Protein AF-A0A1Z9G877-F1 (afdb_monomer_lite)

Foldseek 3Di:
DDDDDPDPPDPDDPVSVCLVVVPPLWDFDDPVLLVVLPVLLVLLVVLLVVLLVLCVVCVVVQLVQQCQLVVDDSVVSNVVSVVVNVVSVVLNVVCVVCSVVSTSNLVSLVVVLVVLVVVLVSLLVSLVPTNPCNPPVSSVVSSVSSVSNNVSSVVSNCSRSPDPPD

Sequence (166 aa):
MTKDKEDPTSDLTPREKSAFFDLDLTQQMDIDRRRQLAGPLVFFYASSIALISLLYVFGPHITDELTIMHDLTSDEARQEFLQRILKGAAFMVAITVAVMLNRFFTLILLVSFVVGVSGLAEDVAARLVASPDILDPILGAVTLVRLTYVIAIGRMLYIVLRPEAN

Structure (mmCIF, N/CA/C/O backbone):
data_AF-A0A1Z9G877-F1
#
_entry.id   AF-A0A1Z9G877-F1
#
loop_
_atom_site.group_PDB
_atom_site.id
_atom_site.type_symbol
_atom_site.label_atom_id
_atom_site.label_alt_id
_atom_site.label_comp_id
_atom_site.label_asym_id
_atom_site.label_entity_id
_atom_site.label_seq_id
_atom_site.pdbx_PDB_ins_code
_atom_site.Cartn_x
_atom_site.Cartn_y
_atom_site.Cartn_z
_atom_site.occupancy
_atom_site.B_iso_or_equiv
_atom_site.auth_seq_id
_atom_site.auth_comp_id
_atom_site.auth_asym_id
_atom_site.auth_atom_id
_atom_site.pdbx_PDB_model_num
ATOM 1 N N . MET A 1 1 ? -47.461 17.994 -16.664 1.00 38.94 1 MET A N 1
ATOM 2 C CA . MET A 1 1 ? -47.358 16.833 -15.755 1.00 38.94 1 MET A CA 1
ATOM 3 C C . MET A 1 1 ? -46.893 15.645 -16.572 1.00 38.94 1 MET A C 1
ATOM 5 O O . MET A 1 1 ? -47.692 15.042 -17.273 1.00 38.94 1 MET A O 1
ATOM 9 N N . THR A 1 2 ? -45.594 15.368 -16.566 1.00 35.00 2 THR A N 1
ATOM 10 C CA . THR A 1 2 ? -45.006 14.255 -17.319 1.00 35.00 2 THR A CA 1
ATOM 11 C C . THR A 1 2 ? -43.941 13.599 -16.460 1.00 35.00 2 THR A C 1
ATOM 13 O O . THR A 1 2 ? -42.894 14.196 -16.246 1.00 35.00 2 THR A O 1
ATOM 16 N N . LYS A 1 3 ? -44.292 12.394 -15.992 1.00 36.34 3 LYS A N 1
ATOM 17 C CA . LYS A 1 3 ? -43.445 11.252 -15.625 1.00 36.34 3 LYS A CA 1
ATOM 18 C C . LYS A 1 3 ? -42.087 11.577 -14.995 1.00 36.34 3 LYS A C 1
ATOM 20 O O . LYS A 1 3 ? -41.116 11.826 -15.708 1.00 36.34 3 LYS A O 1
ATOM 25 N N . ASP A 1 4 ? -42.041 11.408 -13.675 1.00 38.16 4 ASP A N 1
ATOM 26 C CA . ASP A 1 4 ? -40.837 11.005 -12.954 1.00 38.16 4 ASP A CA 1
ATOM 27 C C . ASP A 1 4 ? -40.205 9.806 -13.669 1.00 38.16 4 ASP A C 1
ATOM 29 O O . ASP A 1 4 ? -40.821 8.750 -13.837 1.00 38.16 4 ASP A O 1
ATOM 33 N N . LYS A 1 5 ? -38.983 10.009 -14.156 1.00 40.44 5 LYS A N 1
ATOM 34 C CA . LYS A 1 5 ? -38.077 8.918 -14.486 1.00 40.44 5 LYS A CA 1
ATOM 35 C C . LYS A 1 5 ? -37.444 8.498 -13.167 1.00 40.44 5 LYS A C 1
ATOM 37 O O . LYS A 1 5 ? -36.614 9.229 -12.638 1.00 40.44 5 LYS A O 1
ATOM 42 N N . GLU A 1 6 ? -37.873 7.354 -12.646 1.00 40.69 6 GLU A N 1
ATOM 43 C CA . GLU A 1 6 ? -37.111 6.606 -11.651 1.00 40.69 6 GLU A CA 1
ATOM 44 C C . GLU A 1 6 ? -35.720 6.340 -12.232 1.00 40.69 6 GLU A C 1
ATOM 46 O O . GLU A 1 6 ? -35.567 5.646 -13.239 1.00 40.69 6 GLU A O 1
ATOM 51 N N . ASP A 1 7 ? -34.721 6.978 -11.635 1.00 37.66 7 ASP A N 1
ATOM 52 C CA . ASP A 1 7 ? -33.317 6.700 -11.883 1.00 37.66 7 ASP A CA 1
ATOM 53 C C . ASP A 1 7 ? -32.942 5.478 -11.028 1.00 37.66 7 ASP A C 1
ATOM 55 O O . ASP A 1 7 ? -33.096 5.533 -9.804 1.00 37.66 7 ASP A O 1
ATOM 59 N N . PRO A 1 8 ? -32.505 4.349 -11.614 1.00 45.19 8 PRO A N 1
ATOM 60 C CA . PRO A 1 8 ? -32.130 3.157 -10.868 1.00 45.19 8 PRO A CA 1
ATOM 61 C C . PRO A 1 8 ? -30.704 3.333 -10.334 1.00 45.19 8 PRO A C 1
ATOM 63 O O . PRO A 1 8 ? -29.779 2.615 -10.709 1.00 45.19 8 PRO A O 1
ATOM 66 N N . THR A 1 9 ? -30.499 4.332 -9.480 1.00 47.19 9 THR A N 1
ATOM 67 C CA . THR A 1 9 ? -29.224 4.591 -8.814 1.00 47.19 9 THR A CA 1
ATOM 68 C C . THR A 1 9 ? -29.311 4.186 -7.342 1.00 47.19 9 THR A C 1
ATOM 70 O O . THR A 1 9 ? -29.512 4.991 -6.440 1.00 47.19 9 THR A O 1
ATOM 73 N N . SER A 1 10 ? -29.053 2.892 -7.126 1.00 50.94 10 SER A N 1
ATOM 74 C CA . SER A 1 10 ? -28.473 2.309 -5.907 1.00 50.94 10 SER A CA 1
ATOM 75 C C . SER A 1 10 ? -29.358 2.278 -4.646 1.00 50.94 10 SER A C 1
ATOM 77 O O . SER A 1 10 ? -29.397 3.209 -3.834 1.00 50.94 10 SER A O 1
ATOM 79 N N . ASP A 1 11 ? -30.002 1.122 -4.457 1.00 54.47 11 ASP A N 1
ATOM 80 C CA . ASP A 1 11 ? -30.757 0.684 -3.277 1.00 54.47 11 ASP A CA 1
ATOM 81 C C . ASP A 1 11 ? -29.864 0.483 -2.037 1.00 54.47 11 ASP A C 1
ATOM 83 O O . ASP A 1 11 ? -29.709 -0.621 -1.521 1.00 54.47 11 ASP A O 1
ATOM 87 N N . LEU A 1 12 ? -29.269 1.557 -1.522 1.00 47.47 12 LEU A N 1
ATOM 88 C CA . LEU A 1 12 ? -28.773 1.560 -0.146 1.00 47.47 12 LEU A CA 1
ATOM 89 C C . LEU A 1 12 ? -29.960 1.817 0.782 1.00 47.47 12 LEU A C 1
ATOM 91 O O . LEU A 1 12 ? -30.626 2.858 0.693 1.00 47.47 12 LEU A O 1
ATOM 95 N N . THR A 1 13 ? -30.222 0.873 1.683 1.00 63.09 13 THR A N 1
ATOM 96 C CA . THR A 1 13 ? -31.258 1.007 2.708 1.00 63.09 13 THR A CA 1
ATOM 97 C C . THR A 1 13 ? -31.011 2.270 3.545 1.00 63.09 13 THR A C 1
ATOM 99 O O . THR A 1 13 ? -29.867 2.701 3.709 1.00 63.09 13 THR A O 1
ATOM 102 N N . PRO A 1 14 ? -32.050 2.888 4.136 1.00 60.38 14 PRO A N 1
ATOM 103 C CA . PRO A 1 14 ? -31.878 4.071 4.983 1.00 60.38 14 PRO A CA 1
ATOM 104 C C . PRO A 1 14 ? -30.866 3.867 6.124 1.00 60.38 14 PRO A C 1
ATOM 106 O O . PRO A 1 14 ? -30.185 4.812 6.511 1.00 60.38 14 PRO A O 1
ATOM 109 N N . ARG A 1 15 ? -30.724 2.625 6.613 1.00 55.78 15 ARG A N 1
ATOM 110 C CA . ARG A 1 15 ? -29.698 2.221 7.586 1.00 55.78 15 ARG A CA 1
ATOM 111 C C . ARG A 1 15 ? -28.291 2.175 7.002 1.00 55.78 15 ARG A C 1
ATOM 113 O O . ARG A 1 15 ? -27.363 2.566 7.690 1.00 55.78 15 ARG A O 1
ATOM 120 N N . GLU A 1 16 ? -28.110 1.708 5.772 1.00 51.88 16 GLU A N 1
ATOM 121 C CA . GLU A 1 16 ? -26.798 1.735 5.112 1.00 51.88 16 GLU A CA 1
ATOM 122 C C . GLU A 1 16 ? -26.390 3.166 4.764 1.00 51.88 16 GLU A C 1
ATOM 124 O O . GLU A 1 16 ? -25.232 3.530 4.941 1.00 51.88 16 GLU A O 1
ATOM 129 N N . LYS A 1 17 ? -27.350 4.010 4.361 1.00 52.84 17 LYS A N 1
ATOM 130 C CA . LYS A 1 17 ? -27.121 5.447 4.168 1.00 52.84 17 LYS A CA 1
ATOM 131 C C . LYS A 1 17 ? -26.728 6.119 5.484 1.00 52.84 17 LYS A C 1
ATOM 133 O O . LYS A 1 17 ? -25.718 6.815 5.513 1.00 52.84 17 LYS A O 1
ATOM 138 N N . SER A 1 18 ? -27.448 5.874 6.582 1.00 50.84 18 SER A N 1
ATOM 139 C CA . SER A 1 18 ? -27.050 6.429 7.882 1.00 50.84 18 SER A CA 1
ATOM 140 C C . SER A 1 18 ? -25.705 5.866 8.343 1.00 50.84 18 SER A C 1
ATOM 142 O O . SER A 1 18 ? -24.857 6.627 8.772 1.00 50.84 18 SER A O 1
ATOM 144 N N . ALA A 1 19 ? -25.441 4.570 8.168 1.00 56.56 19 ALA A N 1
ATOM 145 C CA . ALA A 1 19 ? -24.163 3.960 8.533 1.00 56.56 19 ALA A CA 1
ATOM 146 C C . ALA A 1 19 ? -22.971 4.482 7.715 1.00 56.56 19 ALA A C 1
ATOM 148 O O . ALA A 1 19 ? -21.848 4.364 8.184 1.00 56.56 19 ALA A O 1
ATOM 149 N N . PHE A 1 20 ? -23.188 5.044 6.521 1.00 49.53 20 PHE A N 1
ATOM 150 C CA . PHE A 1 20 ? -22.133 5.667 5.712 1.00 49.53 20 PHE A CA 1
ATOM 151 C C . PHE A 1 20 ? -21.888 7.136 6.090 1.00 49.53 20 PHE A C 1
ATOM 153 O O . PHE A 1 20 ? -20.746 7.591 6.071 1.00 49.53 20 PHE A O 1
ATOM 160 N N . PHE A 1 21 ? -22.948 7.880 6.425 1.00 52.34 21 PHE A N 1
ATOM 161 C CA . PHE A 1 21 ? -22.865 9.308 6.767 1.00 52.34 21 PHE A CA 1
ATOM 162 C C . PHE A 1 21 ? -22.607 9.580 8.255 1.00 52.34 21 PHE A C 1
ATOM 164 O O . PHE A 1 21 ? -22.098 10.646 8.585 1.00 52.34 21 PHE A O 1
ATOM 171 N N . ASP A 1 22 ? -22.909 8.622 9.131 1.00 54.72 22 ASP A N 1
ATOM 172 C CA . ASP A 1 22 ? -22.766 8.724 10.592 1.00 54.72 22 ASP A CA 1
ATOM 173 C C . ASP A 1 22 ? -21.485 8.026 11.098 1.00 54.72 22 ASP A C 1
ATOM 175 O O . ASP A 1 22 ? -21.350 7.668 12.267 1.00 54.72 22 ASP A O 1
ATOM 179 N N . LEU A 1 23 ? -20.519 7.800 10.197 1.00 57.41 23 LEU A N 1
ATOM 180 C CA . LEU A 1 23 ? -19.191 7.315 10.558 1.00 57.41 23 LEU A CA 1
ATOM 181 C C . LEU A 1 23 ? -18.456 8.398 11.343 1.00 57.41 23 LEU A C 1
ATOM 183 O O . LEU A 1 23 ? -17.933 9.350 10.761 1.00 57.41 23 LEU A O 1
ATOM 187 N N . ASP A 1 24 ? -18.342 8.227 12.658 1.00 63.22 24 ASP A N 1
ATOM 188 C CA . ASP A 1 24 ? -17.427 9.044 13.449 1.00 63.22 24 ASP A CA 1
ATOM 189 C C . ASP A 1 24 ? -15.979 8.612 13.171 1.00 63.22 24 ASP A C 1
ATOM 191 O O . ASP A 1 24 ? -15.367 7.783 13.847 1.00 63.22 24 ASP A O 1
ATOM 195 N N . LEU A 1 25 ? -15.421 9.182 12.104 1.00 61.28 25 LEU A N 1
ATOM 196 C CA . LEU A 1 25 ? -14.070 8.898 11.624 1.00 61.28 25 LEU A CA 1
ATOM 197 C C . LEU A 1 25 ? -12.976 9.443 12.559 1.00 61.28 25 LEU A C 1
ATOM 199 O O . LEU A 1 25 ? -11.790 9.163 12.351 1.00 61.28 25 LEU A O 1
ATOM 203 N N . THR A 1 26 ? -13.357 10.242 13.561 1.00 61.78 26 THR A N 1
ATOM 204 C CA . THR A 1 26 ? -12.443 10.995 14.429 1.00 61.78 26 THR A CA 1
ATOM 205 C C . THR A 1 26 ? -12.469 10.546 15.886 1.00 61.78 26 THR A C 1
ATOM 207 O O . THR A 1 26 ? -11.595 10.972 16.652 1.00 61.78 26 THR A O 1
ATOM 210 N N . GLN A 1 27 ? -13.425 9.692 16.259 1.00 67.56 27 GLN A N 1
ATOM 211 C CA . GLN A 1 27 ? -13.609 9.213 17.622 1.00 67.56 27 GLN A CA 1
ATOM 212 C C . GLN A 1 27 ? -12.433 8.374 18.126 1.00 67.56 27 GLN A C 1
ATOM 214 O O . GLN A 1 27 ? -11.662 7.787 17.359 1.00 67.56 27 GLN A O 1
ATOM 219 N N . GLN A 1 28 ? -12.308 8.319 19.453 1.00 72.19 28 GLN A N 1
ATOM 220 C CA . GLN A 1 28 ? -11.412 7.377 20.105 1.00 72.19 28 GLN A CA 1
ATOM 221 C C . GLN A 1 28 ? -11.973 5.968 20.024 1.00 72.19 28 GLN A C 1
ATOM 223 O O . GLN A 1 28 ? -13.155 5.737 20.265 1.00 72.19 28 GLN A O 1
ATOM 228 N N . MET A 1 29 ? -11.098 5.023 19.705 1.00 72.25 29 MET A N 1
ATOM 229 C CA . MET A 1 29 ? -11.490 3.634 19.562 1.00 72.25 29 MET A CA 1
ATOM 230 C C . MET A 1 29 ? -11.502 2.924 20.917 1.00 72.25 29 MET A C 1
ATOM 232 O O . MET A 1 29 ? -10.584 3.113 21.724 1.00 72.25 29 MET A O 1
ATOM 236 N N . ASP A 1 30 ? -12.514 2.086 21.141 1.00 78.06 30 ASP A N 1
ATOM 237 C CA . ASP A 1 30 ? -12.637 1.295 22.363 1.00 78.06 30 ASP A CA 1
ATOM 238 C C . ASP A 1 30 ? -11.484 0.280 22.534 1.00 78.06 30 ASP A C 1
ATOM 240 O O . ASP A 1 30 ? -10.881 -0.200 21.563 1.00 78.06 30 ASP A O 1
ATOM 244 N N . ILE A 1 31 ? -11.159 -0.043 23.789 1.00 75.06 31 ILE A N 1
ATOM 245 C CA . ILE A 1 31 ? -10.020 -0.895 24.161 1.00 75.06 31 ILE A CA 1
ATOM 246 C C . ILE A 1 31 ? -10.159 -2.314 23.597 1.00 75.06 31 ILE A C 1
ATOM 248 O O . ILE A 1 31 ? -9.153 -2.887 23.156 1.00 75.06 31 ILE A O 1
ATOM 252 N N . ASP A 1 32 ? -11.368 -2.875 23.551 1.00 78.81 32 ASP A N 1
ATOM 253 C CA . ASP A 1 32 ? -11.568 -4.241 23.061 1.00 78.81 32 ASP A CA 1
ATOM 254 C C . ASP A 1 32 ? -11.381 -4.325 21.545 1.00 78.81 32 ASP A C 1
ATOM 256 O O . ASP A 1 32 ? -10.721 -5.244 21.044 1.00 78.81 32 ASP A O 1
ATOM 260 N N . ARG A 1 33 ? -11.838 -3.308 20.802 1.00 75.88 33 ARG A N 1
ATOM 261 C CA . ARG A 1 33 ? -11.533 -3.178 19.365 1.00 75.88 33 ARG A CA 1
ATOM 262 C C . ARG A 1 33 ? -10.039 -2.979 19.133 1.00 75.88 33 ARG A C 1
ATOM 264 O O . ARG A 1 33 ? -9.468 -3.576 18.222 1.00 75.88 33 ARG A O 1
ATOM 271 N N . ARG A 1 34 ? -9.369 -2.201 19.988 1.00 75.94 34 ARG A N 1
ATOM 272 C CA . ARG A 1 34 ? -7.921 -1.948 19.892 1.00 75.94 34 ARG A CA 1
ATOM 273 C C . ARG A 1 34 ? -7.091 -3.211 20.055 1.00 75.94 34 ARG A C 1
ATOM 275 O O . ARG A 1 34 ? -6.123 -3.394 19.320 1.00 75.94 34 ARG A O 1
ATOM 282 N N . ARG A 1 35 ? -7.481 -4.114 20.955 1.00 80.88 35 ARG A N 1
ATOM 283 C CA . ARG A 1 35 ? -6.824 -5.424 21.093 1.00 80.88 35 ARG A CA 1
ATOM 284 C C . ARG A 1 35 ? -6.981 -6.281 19.839 1.00 80.88 35 ARG A C 1
ATOM 286 O O . ARG A 1 35 ? -6.019 -6.921 19.423 1.00 80.88 35 ARG A O 1
ATOM 293 N N . GLN A 1 36 ? -8.149 -6.244 19.198 1.00 84.75 36 GLN A N 1
ATOM 294 C CA . GLN A 1 36 ? -8.401 -6.992 17.960 1.00 84.75 36 GLN A CA 1
ATOM 295 C C . GLN A 1 36 ? -7.567 -6.489 16.769 1.00 84.75 36 GLN A C 1
ATOM 297 O O . GLN A 1 36 ? -7.307 -7.256 15.842 1.00 84.75 36 GLN A O 1
ATOM 302 N N . LEU A 1 37 ? -7.087 -5.240 16.803 1.00 84.50 37 LEU A N 1
ATOM 303 C CA . LEU A 1 37 ? -6.199 -4.696 15.771 1.00 84.50 37 LEU A CA 1
ATOM 304 C C . LEU A 1 37 ? -4.763 -5.220 15.835 1.00 84.50 37 LEU A C 1
ATOM 306 O O . LEU A 1 37 ? -4.053 -5.102 14.840 1.00 84.50 37 LEU A O 1
ATOM 310 N N . ALA A 1 38 ? -4.315 -5.789 16.959 1.00 83.81 38 ALA A N 1
ATOM 311 C CA . ALA A 1 38 ? -2.913 -6.174 17.134 1.00 83.81 38 ALA A CA 1
ATOM 312 C C . ALA A 1 38 ? -2.432 -7.147 16.042 1.00 83.81 38 ALA A C 1
ATOM 314 O O . ALA A 1 38 ? -1.373 -6.939 15.455 1.00 83.81 38 ALA A O 1
ATOM 315 N N . GLY A 1 39 ? -3.237 -8.163 15.715 1.00 86.31 39 GLY A N 1
ATOM 316 C CA . GLY A 1 39 ? -2.922 -9.119 14.649 1.00 86.31 39 GLY A CA 1
ATOM 317 C C . GLY A 1 39 ? -2.796 -8.447 13.274 1.00 86.31 39 GLY A C 1
ATOM 318 O O . GLY A 1 39 ? -1.719 -8.493 12.678 1.00 86.31 39 GLY A O 1
ATOM 319 N N . PRO A 1 40 ? -3.856 -7.788 12.770 1.00 87.44 40 PRO A N 1
ATOM 320 C CA . PRO A 1 40 ? -3.812 -7.062 11.500 1.00 87.44 40 PRO A CA 1
ATOM 321 C C . PRO A 1 40 ? -2.696 -6.011 11.409 1.00 87.44 40 PRO A C 1
ATOM 323 O O . PRO A 1 40 ? -2.091 -5.871 10.350 1.00 87.44 40 PRO A O 1
ATOM 326 N N . LEU A 1 41 ? -2.376 -5.316 12.508 1.00 86.50 41 LEU A N 1
ATOM 327 C CA . LEU A 1 41 ? -1.271 -4.355 12.561 1.00 86.50 41 LEU A CA 1
ATOM 328 C C . LEU A 1 41 ? 0.089 -5.032 12.376 1.00 86.50 41 LEU A C 1
ATOM 330 O O . LEU A 1 41 ? 0.908 -4.544 11.603 1.00 86.50 41 LEU A O 1
ATOM 334 N N . VAL A 1 42 ? 0.335 -6.165 13.038 1.00 88.38 42 VAL A N 1
ATOM 335 C CA . VAL A 1 42 ? 1.582 -6.927 12.852 1.00 88.38 42 VAL A CA 1
ATOM 336 C C . VAL A 1 42 ? 1.723 -7.380 11.399 1.00 88.38 42 VAL A C 1
ATOM 338 O O . VAL A 1 42 ? 2.778 -7.179 10.798 1.00 88.38 42 VAL A O 1
ATOM 341 N N . PHE A 1 43 ? 0.651 -7.915 10.806 1.00 88.06 43 PHE A N 1
ATOM 342 C CA . PHE A 1 43 ? 0.638 -8.288 9.388 1.00 88.06 43 PHE A CA 1
ATOM 343 C C . PHE A 1 43 ? 0.904 -7.092 8.468 1.00 88.06 43 PHE A C 1
ATOM 345 O O . PHE A 1 43 ? 1.674 -7.211 7.515 1.00 88.06 43 PHE A O 1
ATOM 352 N N . PHE A 1 44 ? 0.311 -5.936 8.765 1.00 88.56 44 PHE A N 1
ATOM 353 C CA . PHE A 1 44 ? 0.521 -4.699 8.020 1.00 88.56 44 PHE A CA 1
ATOM 354 C C . PHE A 1 44 ? 1.984 -4.237 8.058 1.00 88.56 44 PHE A C 1
ATOM 356 O O . PHE A 1 44 ? 2.562 -3.960 7.005 1.00 88.56 44 PHE A O 1
ATOM 363 N N . TYR A 1 45 ? 2.608 -4.193 9.240 1.00 89.38 45 TYR A N 1
ATOM 364 C CA . TYR A 1 45 ? 4.008 -3.779 9.365 1.00 89.38 45 TYR A CA 1
ATOM 365 C C . TYR A 1 45 ? 4.953 -4.782 8.702 1.00 89.38 45 TYR A C 1
ATOM 367 O O . TYR A 1 45 ? 5.846 -4.369 7.965 1.00 89.38 45 TYR A O 1
ATOM 375 N N . ALA A 1 46 ? 4.730 -6.086 8.890 1.00 90.12 46 ALA A N 1
ATOM 376 C CA . ALA A 1 46 ? 5.535 -7.124 8.249 1.00 90.12 46 ALA A CA 1
ATOM 377 C C . ALA A 1 46 ? 5.455 -7.043 6.715 1.00 90.12 46 ALA A C 1
ATOM 379 O O . ALA A 1 46 ? 6.484 -7.065 6.042 1.00 90.12 46 ALA A O 1
ATOM 380 N N . SER A 1 47 ? 4.247 -6.871 6.166 1.00 88.69 47 SER A N 1
ATOM 381 C CA . SER A 1 47 ? 4.035 -6.739 4.716 1.00 88.69 47 SER A CA 1
ATOM 382 C C . SER A 1 47 ? 4.664 -5.462 4.167 1.00 88.69 47 SER A C 1
ATOM 384 O O . SER A 1 47 ? 5.281 -5.483 3.109 1.00 88.69 47 SER A O 1
ATOM 386 N N . SER A 1 48 ? 4.561 -4.352 4.899 1.00 86.69 48 SER A N 1
ATOM 387 C CA . SER A 1 48 ? 5.171 -3.081 4.500 1.00 86.69 48 SER A CA 1
ATOM 388 C C . SER A 1 48 ? 6.697 -3.146 4.502 1.00 86.69 48 SER A C 1
ATOM 390 O O . SER A 1 48 ? 7.328 -2.654 3.571 1.00 86.69 48 SER A O 1
ATOM 392 N N . ILE A 1 49 ? 7.301 -3.786 5.509 1.00 88.00 49 ILE A N 1
ATOM 393 C CA . ILE A 1 49 ? 8.752 -4.009 5.554 1.00 88.00 49 ILE A CA 1
ATOM 394 C C . ILE A 1 49 ? 9.178 -4.902 4.388 1.00 88.00 49 ILE A C 1
ATOM 396 O O . ILE A 1 49 ? 10.103 -4.543 3.667 1.00 88.00 49 ILE A O 1
ATOM 400 N N . ALA A 1 50 ? 8.473 -6.013 4.156 1.00 88.56 50 ALA A N 1
ATOM 401 C CA . ALA A 1 50 ? 8.749 -6.899 3.029 1.00 88.56 50 ALA A CA 1
ATOM 402 C C . ALA A 1 50 ? 8.657 -6.158 1.686 1.00 88.56 50 ALA A C 1
ATOM 404 O O . ALA A 1 50 ? 9.531 -6.320 0.838 1.00 88.56 50 ALA A O 1
ATOM 405 N N . LEU A 1 51 ? 7.648 -5.297 1.514 1.00 87.00 51 LEU A N 1
ATOM 406 C CA . LEU A 1 51 ? 7.490 -4.480 0.315 1.00 87.00 51 LEU A CA 1
ATOM 407 C C . LEU A 1 51 ? 8.673 -3.527 0.142 1.00 87.00 51 LEU A C 1
ATOM 409 O O . LEU A 1 51 ? 9.276 -3.506 -0.922 1.00 87.00 51 LEU A O 1
ATOM 413 N N . ILE A 1 52 ? 9.048 -2.781 1.184 1.00 85.56 52 ILE A N 1
ATOM 414 C CA . ILE A 1 52 ? 10.197 -1.864 1.140 1.00 85.56 52 ILE A CA 1
ATOM 415 C C . ILE A 1 52 ? 11.482 -2.623 0.794 1.00 85.56 52 ILE A C 1
ATOM 417 O O . ILE A 1 52 ? 12.256 -2.159 -0.040 1.00 85.56 52 ILE A O 1
ATOM 421 N N . SER A 1 53 ? 11.701 -3.798 1.387 1.00 86.12 53 SER A N 1
ATOM 422 C CA . SER A 1 53 ? 12.861 -4.638 1.083 1.00 86.12 53 SER A CA 1
ATOM 423 C C . SER A 1 53 ? 12.865 -5.116 -0.368 1.00 86.12 53 SER A C 1
ATOM 425 O O . SER A 1 53 ? 13.898 -5.015 -1.023 1.00 86.12 53 SER A O 1
ATOM 427 N N . LEU A 1 54 ? 11.730 -5.585 -0.894 1.00 86.00 54 LEU A N 1
ATOM 428 C CA . LEU A 1 54 ? 11.612 -5.994 -2.297 1.00 86.00 54 LEU A CA 1
ATOM 429 C C . LEU A 1 54 ? 11.866 -4.823 -3.245 1.00 86.00 54 LEU A C 1
ATOM 431 O O . LEU A 1 54 ? 12.633 -4.969 -4.191 1.00 86.00 54 LEU A O 1
ATOM 435 N N . LEU A 1 55 ? 11.276 -3.657 -2.965 1.00 86.12 55 LEU A N 1
ATOM 436 C CA . LEU A 1 55 ? 11.499 -2.449 -3.755 1.00 86.12 55 LEU A CA 1
ATOM 437 C C . LEU A 1 55 ? 12.979 -2.051 -3.727 1.00 86.12 55 LEU A C 1
ATOM 439 O O . LEU A 1 55 ? 13.537 -1.723 -4.762 1.00 86.12 55 LEU A O 1
ATOM 443 N N . TYR A 1 56 ? 13.645 -2.118 -2.576 1.00 85.50 56 TYR A N 1
ATOM 444 C CA . TYR A 1 56 ? 15.065 -1.780 -2.483 1.00 85.50 56 TYR A CA 1
ATOM 445 C C . TYR A 1 56 ? 15.962 -2.766 -3.249 1.00 85.50 56 TYR A C 1
ATOM 447 O O . TYR A 1 56 ? 16.832 -2.341 -4.005 1.00 85.50 56 TYR A O 1
ATOM 455 N N . VAL A 1 57 ? 15.742 -4.074 -3.080 1.00 87.19 57 VAL A N 1
ATOM 456 C CA . VAL A 1 57 ? 16.563 -5.127 -3.706 1.00 87.19 57 VAL A CA 1
ATOM 457 C C . VAL A 1 57 ? 16.366 -5.171 -5.221 1.00 87.19 57 VAL A C 1
ATOM 459 O O . VAL A 1 57 ? 17.338 -5.292 -5.960 1.00 87.19 57 VAL A O 1
ATOM 462 N N . PHE A 1 58 ? 15.123 -5.043 -5.685 1.00 87.44 58 PHE A N 1
ATOM 463 C CA . PHE A 1 58 ? 14.761 -5.122 -7.103 1.00 87.44 58 PHE A CA 1
ATOM 464 C C . PHE A 1 58 ? 14.513 -3.750 -7.742 1.00 87.44 58 PHE A C 1
ATOM 466 O O . PHE A 1 58 ? 13.945 -3.662 -8.827 1.00 87.44 58 PHE A O 1
ATOM 473 N N . GLY A 1 59 ? 14.950 -2.670 -7.093 1.00 84.69 59 GLY A N 1
ATOM 474 C CA . GLY A 1 59 ? 14.695 -1.294 -7.524 1.00 84.69 59 GLY A CA 1
ATOM 475 C C . GLY A 1 59 ? 15.074 -0.993 -8.977 1.00 84.69 59 GLY A C 1
ATOM 476 O O . GLY A 1 59 ? 14.244 -0.410 -9.674 1.00 84.69 59 GLY A O 1
ATOM 477 N N . PRO A 1 60 ? 16.261 -1.405 -9.472 1.00 85.94 60 PRO A N 1
ATOM 478 C CA . PRO A 1 60 ? 16.638 -1.200 -10.871 1.00 85.94 60 PRO A CA 1
ATOM 479 C C . PRO A 1 60 ? 15.658 -1.864 -11.845 1.00 85.94 60 PRO A C 1
ATOM 481 O O . PRO A 1 60 ? 15.129 -1.197 -12.723 1.00 85.94 60 PRO A O 1
ATOM 484 N N . HIS A 1 61 ? 15.323 -3.135 -11.602 1.00 85.00 61 HIS A N 1
ATOM 485 C CA . HIS A 1 61 ? 14.389 -3.908 -12.426 1.00 85.00 61 HIS A CA 1
ATOM 486 C C . HIS A 1 61 ? 12.989 -3.282 -12.462 1.00 85.00 61 HIS A C 1
ATOM 488 O O . HIS A 1 61 ? 12.379 -3.144 -13.515 1.00 85.00 61 HIS A O 1
ATOM 494 N N . ILE A 1 62 ? 12.493 -2.834 -11.306 1.00 81.44 62 ILE A N 1
ATOM 495 C CA . ILE A 1 62 ? 11.187 -2.170 -11.201 1.00 81.44 62 ILE A CA 1
ATOM 496 C C . ILE A 1 62 ? 11.199 -0.807 -11.902 1.00 81.44 62 ILE A C 1
ATOM 498 O O . ILE A 1 62 ? 10.190 -0.409 -12.475 1.00 81.44 62 ILE A O 1
ATOM 502 N N . THR A 1 63 ? 12.319 -0.084 -11.848 1.00 83.19 63 THR A N 1
ATOM 503 C CA . THR A 1 63 ? 12.463 1.214 -12.524 1.00 83.19 63 THR A CA 1
ATOM 504 C C . THR A 1 63 ? 12.460 1.038 -14.039 1.00 83.19 63 THR A C 1
ATOM 506 O O . THR A 1 63 ? 11.766 1.783 -14.723 1.00 83.19 63 THR A O 1
ATOM 509 N N . ASP A 1 64 ? 13.160 0.027 -14.553 1.00 84.12 64 ASP A N 1
ATOM 510 C CA . ASP A 1 64 ? 13.149 -0.302 -15.980 1.00 84.12 64 ASP A CA 1
ATOM 511 C C . ASP A 1 64 ? 11.732 -0.676 -16.443 1.00 84.12 64 ASP A C 1
ATOM 513 O O . ASP A 1 64 ? 11.222 -0.123 -17.413 1.00 84.12 64 ASP A O 1
ATOM 517 N N . GLU A 1 65 ? 11.024 -1.512 -15.688 1.00 81.06 65 GLU A N 1
ATOM 518 C CA . GLU A 1 65 ? 9.628 -1.860 -15.980 1.00 81.06 65 GLU A CA 1
ATOM 519 C C . GLU A 1 65 ? 8.672 -0.651 -15.904 1.00 81.06 65 GLU A C 1
ATOM 521 O O . GLU A 1 65 ? 7.751 -0.541 -16.712 1.00 81.06 65 GLU A O 1
ATOM 526 N N . LEU A 1 66 ? 8.902 0.309 -14.998 1.00 79.88 66 LEU A N 1
ATOM 527 C CA . LEU A 1 66 ? 8.140 1.567 -14.945 1.00 79.88 66 LEU A CA 1
ATOM 528 C C . LEU A 1 66 ? 8.344 2.425 -16.203 1.00 79.88 66 LEU A C 1
ATOM 530 O O . LEU A 1 66 ? 7.377 3.029 -16.665 1.00 79.88 66 LEU A O 1
ATOM 534 N N . THR A 1 67 ? 9.557 2.461 -16.775 1.00 81.25 67 THR A N 1
ATOM 535 C CA . THR A 1 67 ? 9.795 3.187 -18.040 1.00 81.25 67 THR A CA 1
ATOM 536 C C . THR A 1 67 ? 8.940 2.635 -19.173 1.00 81.25 67 THR A C 1
ATOM 538 O O . THR A 1 67 ? 8.384 3.405 -19.950 1.00 81.25 67 THR A O 1
ATOM 541 N N . ILE A 1 68 ? 8.774 1.312 -19.222 1.00 79.81 68 ILE A N 1
ATOM 542 C CA . ILE A 1 68 ? 8.015 0.628 -20.271 1.00 79.81 68 ILE A CA 1
ATOM 543 C C . ILE A 1 68 ? 6.508 0.760 -20.023 1.00 79.81 68 ILE A C 1
ATOM 545 O O . ILE A 1 68 ? 5.756 1.101 -20.932 1.00 79.81 68 ILE A O 1
ATOM 549 N N . MET A 1 69 ? 6.056 0.518 -18.789 1.00 79.25 69 MET A N 1
ATOM 550 C CA . MET A 1 69 ? 4.631 0.518 -18.443 1.00 79.25 69 MET A CA 1
ATOM 551 C C . MET A 1 69 ? 3.967 1.893 -18.544 1.00 79.25 69 MET A C 1
ATOM 553 O O . MET A 1 69 ? 2.773 1.971 -18.839 1.00 79.25 69 MET A O 1
ATOM 557 N N . HIS A 1 70 ? 4.713 2.960 -18.261 1.00 77.44 70 HIS A N 1
ATOM 558 C CA . HIS A 1 70 ? 4.186 4.324 -18.218 1.00 77.44 70 HIS A CA 1
ATOM 559 C C . HIS A 1 70 ? 4.762 5.241 -19.307 1.00 77.44 70 HIS A C 1
ATOM 561 O O . HIS A 1 70 ? 4.460 6.431 -19.287 1.00 77.44 70 HIS A O 1
ATOM 567 N N . ASP A 1 71 ? 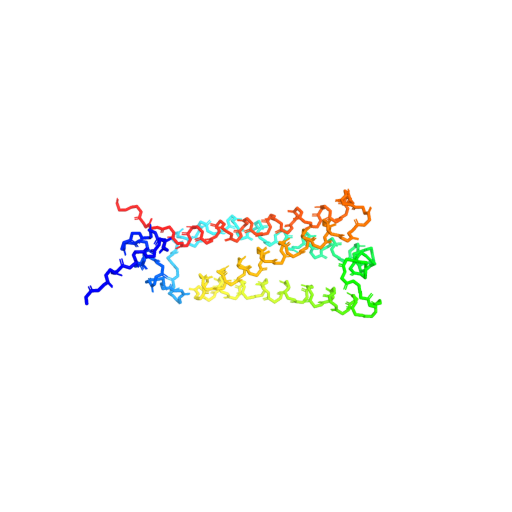5.541 4.699 -20.252 1.00 81.12 71 ASP A N 1
ATOM 568 C CA . ASP A 1 71 ? 6.216 5.452 -21.324 1.00 81.12 71 ASP A CA 1
ATOM 569 C C . ASP A 1 71 ? 7.015 6.652 -20.778 1.00 81.12 71 ASP A C 1
ATOM 571 O O . ASP A 1 71 ? 6.854 7.800 -21.193 1.00 81.12 71 ASP A O 1
ATOM 575 N N . LEU A 1 72 ? 7.840 6.381 -19.762 1.00 83.38 72 LEU A N 1
ATOM 576 C CA . LEU A 1 72 ? 8.602 7.391 -19.026 1.00 83.38 72 LEU A CA 1
ATOM 577 C C . LEU A 1 72 ? 10.072 7.379 -19.422 1.00 83.38 72 LEU A C 1
ATOM 579 O O . LEU A 1 72 ? 10.663 6.332 -19.697 1.00 83.38 72 LEU A O 1
ATOM 583 N N . THR A 1 73 ? 10.718 8.539 -19.329 1.00 87.25 73 THR A N 1
ATOM 584 C CA . THR A 1 73 ? 12.183 8.591 -19.341 1.00 87.25 73 THR A CA 1
ATOM 585 C C . THR A 1 73 ? 12.765 7.930 -18.081 1.00 87.25 73 THR A C 1
ATOM 587 O O . THR A 1 73 ? 12.108 7.829 -17.044 1.00 87.25 73 THR A O 1
ATOM 590 N N . SER A 1 74 ? 14.029 7.491 -18.132 1.00 85.38 74 SER A N 1
ATOM 591 C CA . SER A 1 74 ? 14.685 6.829 -16.988 1.00 85.38 74 SER A CA 1
ATOM 592 C C . SER A 1 74 ? 14.695 7.698 -15.717 1.00 85.38 74 SER A C 1
ATOM 594 O O . SER A 1 74 ? 14.468 7.189 -14.615 1.00 85.38 74 SER A O 1
ATOM 596 N N . ASP A 1 75 ? 14.881 9.016 -15.858 1.00 85.62 75 ASP A N 1
ATOM 597 C CA . ASP A 1 75 ? 14.845 9.944 -14.723 1.00 85.62 75 ASP A CA 1
ATOM 598 C C . ASP A 1 75 ? 13.433 10.085 -14.131 1.00 85.62 75 ASP A C 1
ATOM 600 O O . ASP A 1 75 ? 13.281 10.104 -12.906 1.00 85.62 75 ASP A O 1
ATOM 604 N N . GLU A 1 76 ? 12.396 10.127 -14.971 1.00 85.19 76 GLU A N 1
ATOM 605 C CA . GLU A 1 76 ? 10.995 10.188 -14.534 1.00 85.19 76 GLU A CA 1
ATOM 606 C C . GLU A 1 76 ? 10.566 8.898 -13.831 1.00 85.19 76 GLU A C 1
ATOM 608 O O . GLU A 1 76 ? 10.007 8.959 -12.736 1.00 85.19 76 GLU A O 1
ATOM 613 N N . ALA A 1 77 ? 10.908 7.730 -14.382 1.00 82.50 77 ALA A N 1
ATOM 614 C CA . ALA A 1 77 ? 10.612 6.442 -13.757 1.00 82.50 77 ALA A CA 1
ATOM 615 C C . ALA A 1 77 ? 11.286 6.308 -12.384 1.00 82.50 77 ALA A C 1
ATOM 617 O O . ALA A 1 77 ? 10.679 5.835 -11.419 1.00 82.50 77 ALA A O 1
ATOM 618 N N . ARG A 1 78 ? 12.529 6.788 -12.252 1.00 83.94 78 ARG A N 1
ATOM 619 C CA . ARG A 1 78 ? 13.242 6.805 -10.970 1.00 83.94 78 ARG A CA 1
ATOM 620 C C . ARG A 1 78 ? 12.588 7.751 -9.964 1.00 83.94 78 ARG A C 1
ATOM 622 O O . ARG A 1 78 ? 12.499 7.417 -8.778 1.00 83.94 78 ARG A O 1
ATOM 629 N N . GLN A 1 79 ? 12.139 8.927 -10.404 1.00 85.25 79 GLN A N 1
ATOM 630 C CA . GLN A 1 79 ? 11.401 9.858 -9.547 1.00 85.25 79 GLN A CA 1
ATOM 631 C C . GLN A 1 79 ? 10.067 9.268 -9.097 1.00 85.25 79 GLN A C 1
ATOM 633 O O . GLN A 1 79 ? 9.744 9.336 -7.909 1.00 85.25 79 GLN A O 1
ATOM 638 N N . GLU A 1 80 ? 9.323 8.642 -10.004 1.00 84.31 80 GLU A N 1
ATOM 639 C CA . GLU A 1 80 ? 8.057 8.000 -9.675 1.00 84.31 80 GLU A CA 1
ATOM 640 C C . GLU A 1 80 ? 8.257 6.844 -8.689 1.00 84.31 80 GLU A C 1
ATOM 642 O O . GLU A 1 80 ? 7.550 6.751 -7.681 1.00 84.31 80 GLU A O 1
ATOM 647 N N . PHE A 1 81 ? 9.268 6.005 -8.913 1.00 83.94 81 PHE A N 1
ATOM 648 C CA . PHE A 1 81 ? 9.647 4.932 -8.001 1.00 83.94 81 PHE A CA 1
ATOM 649 C C . PHE A 1 81 ? 9.945 5.458 -6.585 1.00 83.94 81 PHE A C 1
ATOM 651 O O . PHE A 1 81 ? 9.391 4.967 -5.595 1.00 83.94 81 PHE A O 1
ATOM 658 N N . LEU A 1 82 ? 10.754 6.518 -6.475 1.00 84.25 82 LEU A N 1
ATOM 659 C CA . LEU A 1 82 ? 11.044 7.174 -5.196 1.00 84.25 82 LEU A CA 1
ATOM 660 C C . LEU A 1 82 ? 9.783 7.764 -4.555 1.00 84.25 82 LEU A C 1
ATOM 662 O O . LEU A 1 82 ? 9.583 7.635 -3.345 1.00 84.25 82 LEU A O 1
ATOM 666 N N . GLN A 1 83 ? 8.906 8.374 -5.351 1.00 84.88 83 GLN A N 1
ATOM 667 C CA . GLN A 1 83 ? 7.652 8.935 -4.865 1.00 84.88 83 GLN A CA 1
ATOM 668 C C . GLN A 1 83 ? 6.720 7.842 -4.325 1.00 84.88 83 GLN A C 1
ATOM 670 O O . GLN A 1 83 ? 6.081 8.041 -3.289 1.00 84.88 83 GLN A O 1
ATOM 675 N N . ARG A 1 84 ? 6.655 6.678 -4.982 1.00 80.50 84 ARG A N 1
ATOM 676 C CA . ARG A 1 84 ? 5.881 5.511 -4.528 1.00 80.50 84 ARG A CA 1
ATOM 677 C C . ARG A 1 84 ? 6.398 4.992 -3.182 1.00 80.50 84 ARG A C 1
ATOM 679 O O . ARG A 1 84 ? 5.591 4.771 -2.276 1.00 80.50 84 ARG A O 1
ATOM 686 N N . ILE A 1 85 ? 7.719 4.885 -3.008 1.00 82.06 85 ILE A N 1
ATOM 687 C CA . ILE A 1 85 ? 8.337 4.517 -1.720 1.00 82.06 85 ILE A CA 1
ATOM 688 C C . ILE A 1 85 ? 7.998 5.548 -0.637 1.00 82.06 85 ILE A C 1
ATOM 690 O O . ILE A 1 85 ? 7.559 5.177 0.454 1.00 82.06 85 ILE A O 1
ATOM 694 N N . LEU A 1 86 ? 8.159 6.841 -0.934 1.00 83.44 86 LEU A N 1
ATOM 695 C CA . LEU A 1 86 ? 7.918 7.913 0.031 1.00 83.44 86 LEU A CA 1
ATOM 696 C C . LEU A 1 86 ? 6.449 7.966 0.473 1.00 83.44 86 LEU A C 1
ATOM 698 O O . LEU A 1 86 ? 6.173 8.092 1.666 1.00 83.44 86 LEU A O 1
ATOM 702 N N . LYS A 1 87 ? 5.506 7.806 -0.466 1.00 81.50 87 LYS A N 1
ATOM 703 C CA . LYS A 1 87 ? 4.070 7.685 -0.168 1.00 81.50 87 LYS A CA 1
ATOM 704 C C . LYS A 1 87 ? 3.806 6.497 0.764 1.00 81.50 87 LYS A C 1
ATOM 706 O O . LYS A 1 87 ? 3.120 6.660 1.770 1.00 81.50 87 LYS A O 1
ATOM 711 N N . GLY A 1 88 ? 4.390 5.330 0.481 1.00 79.44 88 GLY A N 1
ATOM 712 C CA . GLY A 1 88 ? 4.269 4.142 1.336 1.00 79.44 88 GLY A CA 1
ATOM 713 C C . GLY A 1 88 ? 4.788 4.371 2.761 1.00 79.44 88 GLY A C 1
ATOM 714 O O . GLY A 1 88 ? 4.105 4.043 3.734 1.00 79.44 88 GLY A O 1
ATOM 715 N N . ALA A 1 89 ? 5.956 5.002 2.898 1.00 82.25 89 ALA A N 1
ATOM 716 C CA . ALA A 1 89 ? 6.527 5.354 4.196 1.00 82.25 89 ALA A CA 1
ATOM 717 C C . ALA A 1 89 ? 5.655 6.367 4.963 1.00 82.25 89 ALA A C 1
ATOM 719 O O . ALA A 1 89 ? 5.431 6.208 6.163 1.00 82.25 89 ALA A O 1
ATOM 720 N N . ALA A 1 90 ? 5.105 7.372 4.276 1.00 83.75 90 ALA A N 1
ATOM 721 C CA . ALA A 1 90 ? 4.202 8.348 4.883 1.00 83.75 90 ALA A CA 1
ATOM 722 C C . ALA A 1 90 ? 2.931 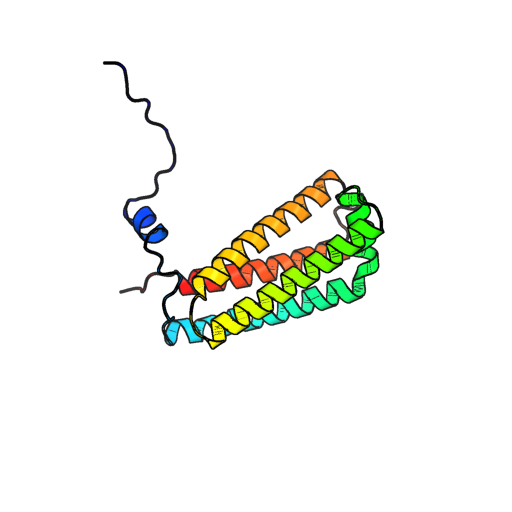7.685 5.446 1.00 83.75 90 ALA A C 1
ATOM 724 O O . ALA A 1 90 ? 2.522 8.001 6.563 1.00 83.75 90 ALA A O 1
ATOM 725 N N . PHE A 1 91 ? 2.349 6.715 4.730 1.00 82.19 91 PHE A N 1
ATOM 726 C CA . PHE A 1 91 ? 1.198 5.947 5.222 1.00 82.19 91 PHE A CA 1
ATOM 727 C C . PHE A 1 91 ? 1.526 5.109 6.458 1.00 82.19 91 PHE A C 1
ATOM 729 O O . PHE A 1 91 ? 0.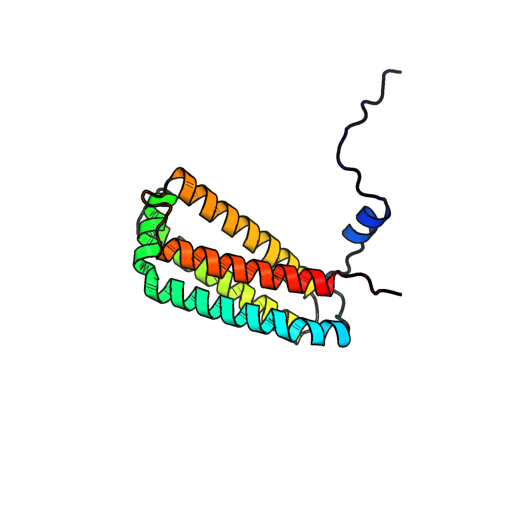749 5.092 7.412 1.00 82.19 91 PHE A O 1
ATOM 736 N N . MET A 1 92 ? 2.690 4.457 6.474 1.00 85.00 92 MET A N 1
ATOM 737 C CA . MET A 1 92 ? 3.175 3.722 7.646 1.00 85.00 92 MET A CA 1
ATOM 738 C C . MET A 1 92 ? 3.264 4.623 8.881 1.00 85.00 92 MET A C 1
ATOM 740 O O . MET A 1 92 ? 2.765 4.265 9.950 1.00 85.00 92 MET A O 1
ATOM 744 N N . VAL A 1 93 ? 3.842 5.818 8.731 1.00 85.44 93 VAL A N 1
ATOM 745 C CA . VAL A 1 93 ? 3.939 6.800 9.818 1.00 85.44 93 VAL A CA 1
ATOM 746 C C . VAL A 1 93 ? 2.553 7.278 10.250 1.00 85.44 93 VAL A C 1
ATOM 748 O O . VAL A 1 93 ? 2.270 7.288 11.446 1.00 85.44 93 VAL A O 1
ATOM 751 N N . ALA A 1 94 ? 1.667 7.612 9.309 1.00 85.00 94 ALA A N 1
ATOM 752 C CA . ALA A 1 94 ? 0.313 8.068 9.618 1.00 85.00 94 ALA A CA 1
ATOM 753 C C . ALA A 1 94 ? -0.477 7.022 10.418 1.00 85.00 94 ALA A C 1
ATOM 755 O O . ALA A 1 94 ? -1.066 7.355 11.445 1.00 85.00 94 ALA A O 1
ATOM 756 N N . I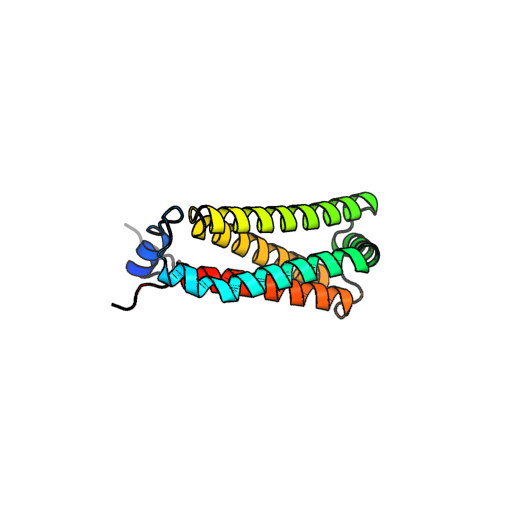LE A 1 95 ? -0.435 5.751 10.004 1.00 84.44 95 ILE A N 1
ATOM 757 C CA . ILE A 1 95 ? -1.087 4.647 10.722 1.00 84.44 95 ILE A CA 1
ATOM 758 C C . ILE A 1 95 ? -0.456 4.460 12.106 1.00 84.44 95 ILE A C 1
ATOM 760 O O . ILE A 1 95 ? -1.182 4.323 13.089 1.00 84.44 95 ILE A O 1
ATOM 764 N N . THR A 1 96 ? 0.873 4.530 12.221 1.00 85.62 96 THR A N 1
ATOM 765 C CA . THR A 1 96 ? 1.568 4.430 13.516 1.00 85.62 96 THR A CA 1
ATOM 766 C C . THR A 1 96 ? 1.112 5.523 14.484 1.00 85.62 96 THR A C 1
ATOM 768 O O . THR A 1 96 ? 0.717 5.236 15.616 1.00 85.62 96 THR A O 1
ATOM 771 N N . VAL A 1 97 ? 1.113 6.778 14.027 1.00 84.19 97 VAL A N 1
ATOM 772 C CA . VAL A 1 97 ? 0.671 7.938 14.812 1.00 84.19 97 VAL A CA 1
ATOM 773 C C . VAL A 1 97 ? -0.801 7.800 15.196 1.00 84.19 97 VAL A C 1
ATOM 775 O O . VAL A 1 97 ? -1.156 8.038 16.348 1.00 84.19 97 VAL A O 1
ATOM 778 N N . ALA A 1 98 ? -1.652 7.345 14.277 1.00 83.75 98 ALA A N 1
ATOM 779 C CA . ALA A 1 98 ? -3.069 7.126 14.541 1.00 83.75 98 ALA A CA 1
ATOM 780 C C . ALA A 1 98 ? -3.314 6.056 15.618 1.00 83.75 98 ALA A C 1
ATOM 782 O O . ALA A 1 98 ? -4.159 6.245 16.493 1.00 83.75 98 ALA A O 1
ATOM 783 N N . VAL A 1 99 ? -2.539 4.963 15.606 1.00 81.06 99 VAL A N 1
ATOM 784 C CA . VAL A 1 99 ? -2.585 3.919 16.647 1.00 81.06 99 VAL A CA 1
ATOM 785 C C . VAL A 1 99 ? -2.115 4.454 18.000 1.00 81.06 99 VAL A C 1
ATOM 787 O O . VAL A 1 99 ? -2.693 4.101 19.034 1.00 81.06 99 VAL A O 1
ATOM 790 N N . MET A 1 100 ? -1.070 5.288 18.014 1.00 80.38 100 MET A N 1
ATOM 791 C CA . MET A 1 100 ? -0.535 5.888 19.240 1.00 80.38 100 MET A CA 1
ATOM 792 C C . MET A 1 100 ? -1.515 6.883 19.862 1.00 80.38 100 MET A C 1
ATOM 794 O O . MET A 1 100 ? -1.801 6.794 21.054 1.00 80.38 100 MET A O 1
ATOM 798 N N . LEU A 1 101 ? -2.060 7.791 19.050 1.00 80.31 101 LEU A N 1
ATOM 799 C CA . LEU A 1 101 ? -3.024 8.804 19.485 1.00 80.31 101 LEU A CA 1
ATOM 800 C C . LEU A 1 101 ? -4.421 8.225 19.740 1.00 80.31 101 LEU A C 1
ATOM 802 O O . LEU A 1 101 ? -5.245 8.882 20.376 1.00 80.31 101 LEU A O 1
ATOM 806 N N . ASN A 1 102 ? -4.688 7.011 19.243 1.00 76.00 102 ASN A N 1
ATOM 807 C CA . ASN A 1 102 ? -5.998 6.362 19.257 1.00 76.00 102 ASN A CA 1
ATOM 808 C C . ASN A 1 102 ? -7.103 7.262 18.675 1.00 76.00 102 ASN A C 1
ATOM 810 O O . ASN A 1 102 ? -8.230 7.247 19.153 1.00 76.00 102 ASN A O 1
ATOM 814 N N . ARG A 1 103 ? -6.770 8.101 17.689 1.00 71.81 103 ARG A N 1
ATOM 815 C CA . ARG A 1 103 ? -7.665 9.116 17.118 1.00 71.81 103 ARG A CA 1
ATOM 816 C C . ARG A 1 103 ? -7.451 9.193 15.615 1.00 71.81 103 ARG A C 1
ATOM 818 O O . ARG A 1 103 ? -6.335 8.974 15.150 1.00 71.81 103 ARG A O 1
ATOM 825 N N . PHE A 1 104 ? -8.511 9.504 14.866 1.00 78.81 104 PHE A N 1
ATOM 826 C CA . PHE A 1 104 ? -8.496 9.564 13.395 1.00 78.81 104 PHE A CA 1
ATOM 827 C C . PHE A 1 104 ? -8.104 8.243 12.715 1.00 78.81 104 PHE A C 1
ATOM 829 O O . PHE A 1 104 ? -7.819 8.213 11.519 1.00 78.81 104 PHE A O 1
ATOM 836 N N . PHE A 1 105 ? -8.080 7.141 13.467 1.00 79.75 105 PHE A N 1
ATOM 837 C CA . PHE A 1 105 ? -7.601 5.853 12.986 1.00 79.75 105 PHE A CA 1
ATOM 838 C C . PHE A 1 105 ? -8.462 5.333 11.834 1.00 79.75 105 PHE A C 1
ATOM 840 O O . PHE A 1 105 ? -7.931 4.963 10.791 1.00 79.75 105 PHE A O 1
ATOM 847 N N . THR A 1 106 ? -9.786 5.413 11.972 1.00 81.50 106 THR A N 1
ATOM 848 C CA . THR A 1 106 ? -10.741 5.050 10.920 1.00 81.50 106 THR A CA 1
ATOM 849 C C . THR A 1 106 ? -10.529 5.875 9.653 1.00 81.50 106 THR A C 1
ATOM 851 O O . THR A 1 106 ? -10.458 5.308 8.567 1.00 81.50 106 THR A O 1
ATOM 854 N N . LEU A 1 107 ? -10.369 7.200 9.787 1.00 84.12 107 LEU A N 1
ATOM 855 C CA . LEU A 1 107 ? -10.121 8.098 8.657 1.00 84.12 107 LEU A CA 1
ATOM 856 C C . LEU A 1 107 ? -8.842 7.711 7.907 1.00 84.12 107 LEU A C 1
ATOM 858 O O . LEU A 1 107 ? -8.850 7.555 6.688 1.00 84.12 107 LEU A O 1
ATOM 862 N N . ILE A 1 108 ? -7.746 7.538 8.647 1.00 85.44 108 ILE A N 1
ATOM 863 C CA . ILE A 1 108 ? -6.432 7.228 8.079 1.00 85.44 108 ILE A CA 1
ATOM 864 C C . ILE A 1 108 ? -6.449 5.858 7.405 1.00 85.44 108 ILE A C 1
ATOM 866 O O . ILE A 1 108 ? -5.921 5.723 6.301 1.00 85.44 108 ILE A O 1
ATOM 870 N N . LEU A 1 109 ? -7.095 4.858 8.007 1.00 85.62 109 LEU A N 1
ATOM 871 C CA . LEU A 1 109 ? -7.269 3.552 7.377 1.00 85.62 109 LEU A CA 1
ATOM 872 C C . LEU A 1 109 ? -8.096 3.632 6.095 1.00 85.62 109 LEU A C 1
ATOM 874 O O . LEU A 1 109 ? -7.745 2.978 5.119 1.00 85.62 109 LEU A O 1
ATOM 878 N N . LEU A 1 110 ? -9.167 4.426 6.078 1.00 87.38 110 LEU A N 1
ATOM 879 C CA . LEU A 1 110 ? -10.057 4.536 4.924 1.00 87.38 110 LEU A CA 1
ATOM 880 C C . LEU A 1 110 ? -9.339 5.195 3.744 1.00 87.38 110 LEU A C 1
ATOM 882 O O . LEU A 1 110 ? -9.356 4.660 2.637 1.00 87.38 110 LEU A O 1
ATOM 886 N N . VAL A 1 111 ? -8.608 6.285 3.997 1.00 87.12 111 VAL A N 1
ATOM 887 C CA . VAL A 1 111 ? -7.745 6.924 2.991 1.00 87.12 111 VAL A CA 1
ATOM 888 C C . VAL A 1 111 ? -6.668 5.953 2.498 1.00 87.12 111 VAL A C 1
ATOM 890 O O . VAL A 1 111 ? -6.474 5.813 1.292 1.00 87.12 111 VAL A O 1
ATOM 893 N N . SER A 1 112 ? -6.002 5.241 3.412 1.00 86.06 112 SER A N 1
ATOM 894 C CA . SER A 1 112 ? -4.961 4.265 3.055 1.00 86.06 112 SER A CA 1
ATOM 895 C C . SER A 1 112 ? -5.520 3.114 2.214 1.00 86.06 112 SER A C 1
ATOM 897 O O . SER A 1 112 ? -4.861 2.652 1.287 1.00 86.06 112 SER A O 1
ATOM 899 N N . PHE A 1 113 ? -6.742 2.665 2.506 1.00 87.31 113 PHE A N 1
ATOM 900 C CA . PHE A 1 113 ? -7.409 1.600 1.765 1.00 87.31 113 PHE A CA 1
ATOM 901 C C . PHE A 1 113 ? -7.758 2.030 0.344 1.00 87.31 113 PHE A C 1
ATOM 903 O O . PHE A 1 113 ? -7.411 1.324 -0.599 1.00 87.31 113 PHE A O 1
ATOM 910 N N . VAL A 1 114 ? -8.379 3.204 0.180 1.00 87.00 114 VAL A N 1
ATOM 911 C CA . VAL A 1 114 ? -8.727 3.743 -1.143 1.00 87.00 114 VAL A CA 1
ATOM 912 C C . VAL A 1 114 ? -7.471 3.917 -1.994 1.00 87.00 114 VAL A C 1
ATOM 914 O O . VAL A 1 114 ? -7.414 3.410 -3.109 1.00 87.00 114 VAL A O 1
ATOM 917 N N . VAL A 1 115 ? -6.429 4.553 -1.451 1.00 84.81 115 VAL A N 1
ATOM 918 C CA . VAL A 1 115 ? -5.168 4.755 -2.182 1.00 84.81 115 VAL A CA 1
ATOM 919 C C . VAL A 1 115 ? -4.478 3.424 -2.497 1.00 84.81 115 VAL A C 1
ATOM 921 O O . VAL A 1 115 ? -3.951 3.252 -3.595 1.00 84.81 115 VAL A O 1
ATOM 924 N N . GLY A 1 116 ? -4.499 2.468 -1.565 1.00 83.88 116 GLY A N 1
ATOM 925 C CA . GLY A 1 116 ? -3.922 1.140 -1.760 1.00 83.88 116 GLY A CA 1
ATOM 926 C C . GLY A 1 116 ? -4.610 0.340 -2.868 1.00 83.88 116 GLY A C 1
ATOM 927 O O . GLY A 1 116 ? -3.924 -0.248 -3.701 1.00 83.88 116 GLY A O 1
ATOM 928 N N . VAL A 1 117 ? -5.947 0.341 -2.906 1.00 85.81 117 VAL A N 1
ATOM 929 C CA . VAL A 1 117 ? -6.735 -0.346 -3.944 1.00 85.81 117 VAL A CA 1
ATOM 930 C C . VAL A 1 117 ? -6.566 0.333 -5.302 1.00 85.81 117 VAL A C 1
ATOM 932 O O . VAL A 1 117 ? -6.306 -0.361 -6.282 1.00 85.81 117 VAL A O 1
ATOM 935 N N . SER A 1 118 ? -6.650 1.666 -5.368 1.00 83.06 118 SER A N 1
ATOM 936 C CA . SER A 1 118 ? -6.465 2.400 -6.627 1.00 83.06 118 SER A CA 1
ATOM 937 C C . SER A 1 118 ? -5.072 2.178 -7.211 1.00 83.06 118 SER A C 1
ATOM 939 O O . SER A 1 118 ? -4.954 1.822 -8.378 1.00 83.06 118 SER A O 1
ATOM 941 N N . GLY A 1 119 ? -4.020 2.280 -6.390 1.00 80.50 119 GLY A N 1
ATOM 942 C CA . GLY A 1 119 ? -2.651 2.037 -6.850 1.00 80.50 119 GLY A CA 1
ATOM 943 C C . GLY A 1 119 ? -2.403 0.588 -7.284 1.00 80.50 119 GLY A C 1
ATOM 944 O O . GLY A 1 119 ? -1.598 0.347 -8.178 1.00 80.50 119 GLY A O 1
ATOM 945 N N . LEU A 1 120 ? -3.096 -0.386 -6.681 1.00 82.88 120 LEU A N 1
ATOM 946 C CA . LEU A 1 120 ? -3.050 -1.780 -7.130 1.00 82.88 120 LEU A CA 1
ATOM 947 C C . LEU A 1 120 ? -3.736 -1.949 -8.494 1.00 82.88 120 LEU A C 1
ATOM 949 O O . LEU A 1 120 ? -3.219 -2.663 -9.348 1.00 82.88 120 LEU A O 1
ATOM 953 N N . ALA A 1 121 ? -4.885 -1.302 -8.697 1.00 82.56 121 ALA A N 1
ATOM 954 C CA . ALA A 1 121 ? -5.623 -1.360 -9.955 1.00 82.56 121 ALA A CA 1
ATOM 955 C C . ALA A 1 121 ? -4.847 -0.703 -11.105 1.00 82.56 121 ALA A C 1
ATOM 957 O O . ALA A 1 121 ? -4.772 -1.285 -12.184 1.00 82.56 121 ALA A O 1
ATOM 958 N N . GLU A 1 122 ? -4.233 0.458 -10.862 1.00 80.81 122 GLU A N 1
ATOM 959 C CA . GLU A 1 122 ? -3.369 1.148 -11.827 1.00 80.81 122 GLU A CA 1
ATOM 960 C C . GLU A 1 122 ? -2.181 0.274 -12.245 1.00 80.81 122 GLU A C 1
ATOM 962 O O . GLU A 1 122 ? -1.965 0.080 -13.439 1.00 80.81 122 GLU A O 1
ATOM 967 N N . ASP A 1 123 ? -1.467 -0.328 -11.286 1.00 76.44 123 ASP A N 1
ATOM 968 C CA . ASP A 1 123 ? -0.332 -1.214 -11.578 1.00 76.44 123 ASP A CA 1
ATOM 969 C C . ASP A 1 123 ? -0.748 -2.449 -12.385 1.00 76.44 123 ASP A C 1
ATOM 971 O O . ASP A 1 123 ? -0.053 -2.855 -13.315 1.00 76.44 123 ASP A O 1
ATOM 975 N N . VAL A 1 124 ? -1.875 -3.077 -12.032 1.00 79.25 124 VAL A N 1
ATOM 976 C CA . VAL A 1 124 ? -2.372 -4.257 -12.755 1.00 79.25 124 VAL A CA 1
ATOM 977 C C . VAL A 1 124 ? -2.816 -3.876 -14.166 1.00 79.25 124 VAL A C 1
ATOM 979 O O . VAL A 1 124 ? -2.495 -4.590 -15.114 1.00 79.25 124 VAL A O 1
ATOM 982 N N . ALA A 1 125 ? -3.514 -2.750 -14.326 1.00 78.62 125 ALA A N 1
ATOM 983 C CA . ALA A 1 125 ? -3.945 -2.264 -15.632 1.00 78.62 125 ALA A CA 1
ATOM 984 C C . ALA A 1 125 ? -2.750 -1.914 -16.529 1.00 78.62 125 ALA A C 1
ATOM 986 O O . ALA A 1 125 ? -2.709 -2.352 -17.677 1.00 78.62 125 ALA A O 1
ATOM 987 N N . ALA A 1 126 ? -1.755 -1.196 -16.001 1.00 75.75 126 ALA A N 1
ATOM 988 C CA . ALA A 1 126 ? -0.544 -0.839 -16.737 1.00 75.75 126 ALA A CA 1
ATOM 989 C C . ALA A 1 126 ? 0.216 -2.088 -17.207 1.00 75.75 126 ALA A C 1
ATOM 991 O O . ALA A 1 126 ? 0.608 -2.177 -18.370 1.00 75.75 126 ALA A O 1
ATOM 992 N N . ARG A 1 127 ? 0.327 -3.111 -16.351 1.00 75.94 127 ARG A N 1
ATOM 993 C CA . ARG A 1 127 ? 0.947 -4.388 -16.732 1.00 75.94 127 ARG A CA 1
ATOM 994 C C . ARG A 1 127 ? 0.200 -5.110 -17.840 1.00 75.94 127 ARG A C 1
ATOM 996 O O . ARG A 1 127 ? 0.834 -5.602 -18.762 1.00 75.94 127 ARG A O 1
ATOM 1003 N N . LEU A 1 128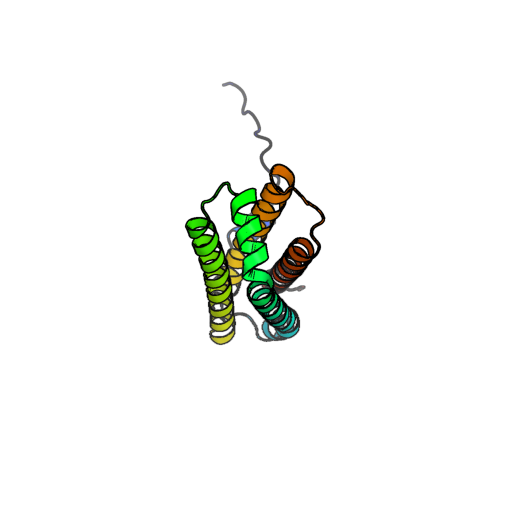 ? -1.128 -5.167 -17.764 1.00 78.38 128 LEU A N 1
ATOM 1004 C CA . LEU A 1 128 ? -1.946 -5.834 -18.781 1.00 78.38 128 LEU A CA 1
ATOM 1005 C C . LEU A 1 128 ? -1.858 -5.154 -20.152 1.00 78.38 128 LEU A C 1
ATOM 1007 O O . LEU A 1 128 ? -2.015 -5.825 -21.169 1.00 78.38 128 LEU A O 1
ATOM 1011 N N . VAL A 1 129 ? -1.656 -3.836 -20.177 1.00 75.94 129 VAL A N 1
ATOM 1012 C CA . VAL A 1 129 ? -1.636 -3.044 -21.414 1.00 75.94 129 VAL A CA 1
ATOM 1013 C C . VAL A 1 129 ? -0.240 -2.971 -22.027 1.00 75.94 129 VAL A C 1
ATOM 1015 O O . VAL A 1 129 ? -0.123 -3.020 -23.250 1.00 75.94 129 VAL A O 1
ATOM 1018 N N . ALA A 1 130 ? 0.800 -2.835 -21.203 1.00 68.62 130 ALA A N 1
ATOM 1019 C CA . ALA A 1 130 ? 2.114 -2.402 -21.669 1.00 68.62 130 ALA A CA 1
ATOM 1020 C C . ALA A 1 130 ? 3.282 -3.302 -21.243 1.00 68.62 130 ALA A C 1
ATOM 1022 O O . ALA A 1 130 ? 4.350 -3.193 -21.845 1.00 68.62 130 ALA A O 1
ATOM 1023 N N . SER A 1 131 ? 3.128 -4.184 -20.245 1.00 66.25 131 SER A N 1
ATOM 1024 C CA . SER A 1 131 ? 4.267 -5.000 -19.806 1.00 66.25 131 SER A CA 1
ATOM 1025 C C . SER A 1 131 ? 4.550 -6.124 -20.816 1.00 66.25 131 SER A C 1
ATOM 1027 O O . SER A 1 131 ? 3.641 -6.889 -21.158 1.00 66.25 131 SER A O 1
ATOM 1029 N N . PRO A 1 132 ? 5.798 -6.249 -21.300 1.00 64.19 132 PRO A N 1
ATOM 1030 C CA . PRO A 1 132 ? 6.193 -7.298 -22.235 1.00 64.19 132 PRO A CA 1
ATOM 1031 C C . PRO A 1 132 ? 6.197 -8.693 -21.590 1.00 64.19 132 PRO A C 1
ATOM 1033 O O . PRO A 1 132 ? 6.078 -9.684 -22.311 1.00 64.19 132 PRO A O 1
ATOM 1036 N N . ASP A 1 133 ? 6.285 -8.777 -20.256 1.00 70.25 133 ASP A N 1
ATOM 1037 C CA . ASP A 1 133 ? 6.216 -10.024 -19.492 1.00 70.25 133 ASP A CA 1
ATOM 1038 C C . ASP A 1 133 ? 5.240 -9.910 -18.307 1.00 70.25 133 ASP A C 1
ATOM 1040 O O . ASP A 1 133 ? 5.598 -9.668 -17.155 1.00 70.25 133 ASP A O 1
ATOM 1044 N N . ILE A 1 134 ? 3.956 -10.133 -18.598 1.00 66.25 134 ILE A N 1
ATOM 1045 C CA . ILE A 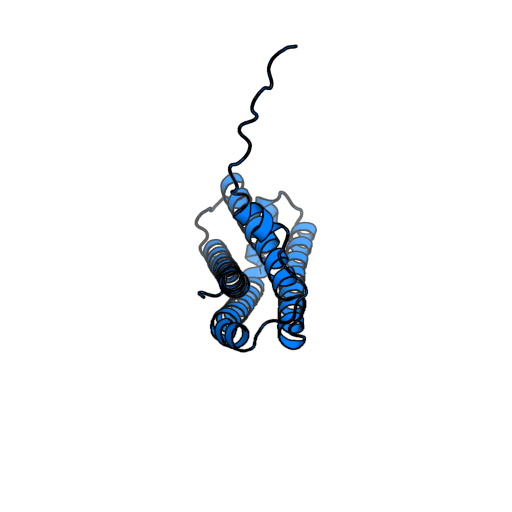1 134 ? 2.858 -10.098 -17.614 1.00 66.25 134 ILE A CA 1
ATOM 1046 C C . ILE A 1 134 ? 3.080 -11.094 -16.453 1.00 66.25 134 ILE A C 1
ATOM 1048 O O . ILE A 1 134 ? 2.501 -10.923 -15.376 1.00 66.25 134 ILE A O 1
ATOM 1052 N N . LEU A 1 135 ? 3.902 -12.133 -16.651 1.00 72.31 135 LEU A N 1
ATOM 1053 C CA . LEU A 1 135 ? 4.187 -13.176 -15.662 1.00 72.31 135 LEU A CA 1
ATOM 1054 C C . LEU A 1 135 ? 5.528 -12.986 -14.944 1.00 72.31 135 LEU A C 1
ATOM 1056 O O . LEU A 1 135 ? 5.983 -13.916 -14.272 1.00 72.31 135 LEU A O 1
ATOM 1060 N N . ASP A 1 136 ? 6.129 -11.796 -15.025 1.00 81.12 136 ASP A N 1
ATOM 1061 C CA . ASP A 1 136 ? 7.356 -11.484 -14.301 1.00 81.12 136 ASP A CA 1
ATOM 1062 C C . ASP A 1 136 ? 7.201 -11.810 -12.793 1.00 81.12 136 ASP A C 1
ATOM 1064 O O . ASP A 1 136 ? 6.343 -11.243 -12.096 1.00 81.12 136 ASP A O 1
ATOM 1068 N N . PRO A 1 137 ? 8.032 -12.723 -12.252 1.00 80.88 137 PRO A N 1
ATOM 1069 C CA . PRO A 1 137 ? 7.911 -13.191 -10.878 1.00 80.88 137 PRO A CA 1
ATOM 1070 C C . PRO A 1 137 ? 8.244 -12.113 -9.837 1.00 80.88 137 PRO A C 1
ATOM 1072 O O . PRO A 1 137 ? 7.691 -12.146 -8.736 1.00 80.88 137 PRO A O 1
ATOM 1075 N N . ILE A 1 138 ? 9.117 -11.152 -10.155 1.00 82.06 138 ILE A N 1
ATOM 1076 C CA . ILE A 1 138 ? 9.492 -10.041 -9.268 1.00 82.06 138 ILE A CA 1
ATOM 1077 C C . ILE A 1 138 ? 8.307 -9.089 -9.147 1.00 82.06 138 ILE A C 1
ATOM 1079 O O . ILE A 1 138 ? 7.856 -8.767 -8.043 1.00 82.06 138 ILE A O 1
ATOM 1083 N N . LEU A 1 139 ? 7.759 -8.684 -10.288 1.00 78.88 139 LEU A N 1
ATOM 1084 C CA . LEU A 1 139 ? 6.579 -7.836 -10.351 1.00 78.88 139 LEU A CA 1
ATOM 1085 C C . LEU A 1 139 ? 5.366 -8.522 -9.701 1.00 78.88 139 LEU A C 1
ATOM 1087 O O . LEU A 1 139 ? 4.625 -7.879 -8.945 1.00 78.88 139 LEU A O 1
ATOM 1091 N N . GLY A 1 140 ? 5.181 -9.823 -9.930 1.00 81.94 140 GLY A N 1
ATOM 1092 C CA . GLY A 1 140 ? 4.161 -10.643 -9.275 1.00 81.94 140 GLY A CA 1
ATOM 1093 C C . GLY A 1 140 ? 4.318 -10.686 -7.752 1.00 81.94 140 GLY A C 1
ATOM 1094 O O . GLY A 1 140 ? 3.340 -10.489 -7.027 1.00 81.94 140 GLY A O 1
ATOM 1095 N N . ALA A 1 141 ? 5.545 -10.859 -7.250 1.00 84.62 141 ALA A N 1
ATOM 1096 C CA . ALA A 1 141 ? 5.836 -10.830 -5.818 1.00 84.62 141 ALA A CA 1
ATOM 1097 C C . ALA A 1 141 ? 5.515 -9.464 -5.191 1.00 84.62 141 ALA A C 1
ATOM 1099 O O . ALA A 1 141 ? 4.855 -9.405 -4.152 1.00 84.62 141 ALA A O 1
ATOM 1100 N N . VAL A 1 142 ? 5.902 -8.360 -5.843 1.00 83.69 142 VAL A N 1
ATOM 1101 C CA . VAL A 1 142 ? 5.567 -6.996 -5.394 1.00 83.69 142 VAL A CA 1
ATOM 1102 C C . VAL A 1 142 ? 4.050 -6.813 -5.296 1.00 83.69 142 VAL A C 1
ATOM 1104 O O . VAL A 1 142 ? 3.551 -6.320 -4.283 1.00 83.69 142 VAL A O 1
ATOM 1107 N N . THR A 1 143 ? 3.298 -7.270 -6.299 1.00 84.81 143 THR A N 1
ATOM 1108 C CA . THR A 1 143 ? 1.829 -7.183 -6.310 1.00 84.81 143 THR A CA 1
ATOM 1109 C C . THR A 1 143 ? 1.187 -8.034 -5.222 1.00 84.81 143 THR A C 1
ATOM 1111 O O . THR A 1 143 ? 0.272 -7.561 -4.552 1.00 84.81 143 THR A O 1
ATOM 1114 N N . LEU A 1 144 ? 1.674 -9.254 -4.986 1.00 87.06 144 LEU A N 1
ATOM 1115 C CA . LEU A 1 144 ? 1.181 -10.125 -3.913 1.00 87.06 144 LEU A CA 1
ATOM 1116 C C . LEU A 1 144 ? 1.392 -9.510 -2.526 1.00 87.06 144 LEU A C 1
ATOM 1118 O O . LEU A 1 144 ? 0.488 -9.530 -1.684 1.00 87.06 144 LEU A O 1
ATOM 1122 N N . VAL A 1 145 ? 2.563 -8.922 -2.284 1.00 85.88 145 VAL A N 1
ATOM 1123 C CA . VAL A 1 145 ? 2.841 -8.242 -1.014 1.00 85.88 145 VAL A CA 1
ATOM 1124 C C . VAL A 1 145 ? 1.966 -6.993 -0.870 1.00 85.88 145 VAL A C 1
ATOM 1126 O O . VAL A 1 145 ? 1.395 -6.764 0.199 1.00 85.88 145 VAL A O 1
ATOM 1129 N N . ARG A 1 146 ? 1.769 -6.227 -1.952 1.00 85.06 146 ARG A N 1
ATOM 1130 C CA . ARG A 1 146 ? 0.872 -5.060 -1.969 1.00 85.06 146 ARG A CA 1
ATOM 1131 C C . ARG A 1 146 ? -0.588 -5.450 -1.717 1.00 85.06 146 ARG A C 1
ATOM 1133 O O . ARG A 1 146 ? -1.279 -4.775 -0.958 1.00 85.06 146 ARG A O 1
ATOM 1140 N N . LEU A 1 147 ? -1.043 -6.573 -2.270 1.00 88.56 147 LEU A N 1
ATOM 1141 C CA . LEU A 1 147 ? -2.365 -7.137 -1.996 1.00 88.56 147 LEU A CA 1
ATOM 1142 C C . LEU A 1 147 ? -2.510 -7.527 -0.519 1.00 88.56 147 LEU A C 1
ATOM 1144 O O . LEU A 1 147 ? -3.509 -7.192 0.113 1.00 88.56 147 LEU A O 1
ATOM 1148 N N . THR A 1 148 ? -1.496 -8.178 0.053 1.00 86.62 148 THR A N 1
ATOM 1149 C CA . THR A 1 148 ? -1.481 -8.556 1.478 1.00 86.62 148 THR A CA 1
ATOM 1150 C C . THR A 1 148 ? -1.591 -7.323 2.380 1.00 86.62 148 THR A C 1
ATOM 1152 O O . THR A 1 148 ? -2.374 -7.310 3.331 1.00 86.62 148 THR A O 1
ATOM 1155 N N . TYR A 1 149 ? -0.873 -6.251 2.031 1.00 83.56 149 TYR A N 1
ATOM 1156 C CA . TYR A 1 149 ? -0.981 -4.941 2.673 1.00 83.56 149 TYR A CA 1
ATOM 1157 C C . TYR A 1 149 ? -2.416 -4.379 2.618 1.00 83.56 149 TYR A C 1
ATOM 1159 O O . TYR A 1 149 ? -2.958 -3.987 3.654 1.00 83.56 149 TYR A O 1
ATOM 1167 N N . VAL A 1 150 ? -3.070 -4.399 1.450 1.00 87.25 150 VAL A N 1
ATOM 1168 C CA . VAL A 1 150 ? -4.456 -3.917 1.288 1.00 87.25 150 VAL A CA 1
ATOM 1169 C C . VAL A 1 150 ? -5.440 -4.760 2.105 1.00 87.25 150 VAL A C 1
ATOM 1171 O O . VAL A 1 150 ? -6.320 -4.209 2.766 1.00 87.25 150 VAL A O 1
ATOM 1174 N N . ILE A 1 151 ? -5.273 -6.085 2.120 1.00 88.62 151 ILE A N 1
ATOM 1175 C CA . ILE A 1 151 ? -6.107 -7.002 2.911 1.00 88.62 151 ILE A CA 1
ATOM 1176 C C . ILE A 1 151 ? -5.971 -6.706 4.407 1.00 88.62 151 ILE A C 1
ATOM 1178 O O . ILE A 1 151 ? -6.979 -6.675 5.116 1.00 88.62 151 ILE A O 1
ATOM 1182 N N . ALA A 1 152 ? -4.755 -6.449 4.897 1.00 87.50 152 ALA A N 1
ATOM 1183 C CA . ALA A 1 152 ? -4.534 -6.092 6.297 1.00 87.50 152 ALA A CA 1
ATOM 1184 C C . ALA A 1 152 ? -5.284 -4.802 6.673 1.00 87.50 152 ALA A C 1
ATOM 1186 O O . ALA A 1 152 ? -5.975 -4.772 7.693 1.00 87.50 152 ALA A O 1
ATOM 1187 N N . ILE A 1 153 ? -5.226 -3.769 5.823 1.00 87.50 153 ILE A N 1
ATOM 1188 C CA . ILE A 1 153 ? -5.984 -2.522 6.022 1.00 87.50 153 ILE A CA 1
ATOM 1189 C C . ILE A 1 153 ? -7.490 -2.775 5.979 1.00 87.50 153 ILE A C 1
ATOM 1191 O O . ILE A 1 153 ? -8.203 -2.332 6.878 1.00 87.50 153 ILE A O 1
ATOM 1195 N N . GLY A 1 154 ? -7.980 -3.520 4.988 1.00 87.44 154 GLY A N 1
ATOM 1196 C CA . GLY A 1 154 ? -9.398 -3.863 4.879 1.00 87.44 154 GLY A CA 1
ATOM 1197 C C . GLY A 1 154 ? -9.901 -4.628 6.105 1.00 87.44 154 GLY A C 1
ATOM 1198 O O . GLY A 1 154 ? -10.995 -4.370 6.606 1.00 87.44 154 GLY A O 1
ATOM 1199 N N . ARG A 1 155 ? -9.072 -5.518 6.665 1.00 88.06 155 ARG A N 1
ATOM 1200 C CA . ARG A 1 155 ? -9.398 -6.231 7.902 1.00 88.06 155 ARG A CA 1
ATOM 1201 C C . ARG A 1 155 ? -9.455 -5.298 9.106 1.00 88.06 155 ARG A C 1
ATOM 1203 O O . ARG A 1 155 ? -10.358 -5.450 9.927 1.00 88.06 155 ARG A O 1
ATOM 1210 N N . MET A 1 156 ? -8.528 -4.345 9.208 1.00 88.31 156 MET A N 1
ATOM 1211 C CA . MET A 1 156 ? -8.573 -3.315 10.247 1.00 88.31 156 MET A CA 1
ATOM 1212 C C . MET A 1 156 ? -9.840 -2.465 10.118 1.00 88.31 156 MET A C 1
ATOM 1214 O O . MET A 1 156 ? -10.558 -2.321 11.100 1.00 88.31 156 MET A O 1
ATOM 1218 N N . LEU A 1 157 ? -10.178 -1.997 8.912 1.00 87.38 157 LEU A N 1
ATOM 1219 C CA . LEU A 1 157 ? -11.422 -1.263 8.655 1.00 87.38 157 LEU A CA 1
ATOM 1220 C C . LEU A 1 157 ? -12.654 -2.063 9.063 1.00 87.38 157 LEU A C 1
ATOM 1222 O O . LEU A 1 157 ? -13.512 -1.534 9.757 1.00 87.38 157 LEU A O 1
ATOM 1226 N N . TYR A 1 158 ? -12.723 -3.346 8.707 1.00 85.38 158 TYR A N 1
ATOM 1227 C CA . TYR A 1 158 ? -13.841 -4.196 9.106 1.00 85.38 158 TYR A CA 1
ATOM 1228 C C . TYR A 1 158 ? -14.008 -4.254 10.630 1.00 85.38 158 TYR A C 1
ATOM 1230 O O . TYR A 1 158 ? -15.121 -4.126 11.119 1.00 85.38 158 TYR A O 1
ATOM 1238 N N . ILE A 1 159 ? -12.920 -4.409 11.392 1.00 83.62 159 ILE A N 1
ATOM 1239 C CA . ILE A 1 159 ? -12.973 -4.443 12.866 1.00 83.62 159 ILE A CA 1
ATOM 1240 C C . ILE A 1 159 ? -13.461 -3.105 13.429 1.00 83.62 159 ILE A C 1
ATOM 1242 O O . ILE A 1 159 ? -14.258 -3.079 14.364 1.00 83.62 159 ILE A O 1
ATOM 1246 N N . VAL A 1 160 ? -12.990 -1.999 12.856 1.00 78.56 160 VAL A N 1
ATOM 1247 C CA . VAL A 1 160 ? -13.330 -0.650 13.317 1.00 78.56 160 VAL A CA 1
ATOM 1248 C C . VAL A 1 160 ? -14.779 -0.297 12.990 1.00 78.56 160 VAL A C 1
ATOM 1250 O O . VAL A 1 160 ? -15.448 0.306 13.821 1.00 78.56 160 VAL A O 1
ATOM 1253 N N . LEU A 1 161 ? -15.274 -0.696 11.819 1.00 78.12 161 LEU A N 1
ATOM 1254 C CA . LEU A 1 161 ? -16.607 -0.351 11.318 1.00 78.12 161 LEU A CA 1
ATOM 1255 C C . LEU A 1 161 ? -17.695 -1.358 11.700 1.00 78.12 161 LEU A C 1
ATOM 1257 O O . LEU A 1 161 ? -18.876 -1.086 11.493 1.00 78.12 161 LEU A O 1
ATOM 1261 N N . ARG A 1 162 ? -17.329 -2.527 12.240 1.00 72.81 162 ARG A N 1
ATOM 1262 C CA . ARG A 1 162 ? -18.310 -3.544 12.623 1.00 72.81 162 ARG A CA 1
ATOM 1263 C C . ARG A 1 162 ? -19.260 -2.972 13.691 1.00 72.81 162 ARG A C 1
ATOM 1265 O O . ARG A 1 162 ? -18.778 -2.467 14.710 1.00 72.81 162 ARG A O 1
ATOM 1272 N N . PRO A 1 163 ? -20.587 -3.070 13.498 1.00 58.28 163 PRO A N 1
ATOM 1273 C CA . PRO A 1 163 ? -21.541 -2.733 14.546 1.00 58.28 163 PRO A CA 1
ATOM 1274 C C . PRO A 1 163 ? -21.383 -3.712 15.714 1.00 58.28 163 PRO A C 1
ATOM 1276 O O . PRO A 1 163 ? -21.152 -4.907 15.502 1.00 58.28 163 PRO A O 1
ATOM 1279 N N . GLU A 1 164 ? -21.481 -3.210 16.945 1.00 56.41 164 GLU A N 1
ATOM 1280 C CA . GLU A 1 164 ? -21.468 -4.064 18.136 1.00 56.41 164 GLU A CA 1
ATOM 1281 C C . GLU A 1 164 ? -22.668 -5.001 18.050 1.00 56.41 164 GLU A C 1
ATOM 1283 O O . GLU A 1 164 ? -23.793 -4.571 17.790 1.00 56.41 164 GLU A O 1
ATOM 1288 N N . ALA A 1 165 ? -22.411 -6.303 18.168 1.00 49.03 165 ALA A N 1
ATOM 1289 C CA . ALA A 1 165 ? -23.488 -7.263 18.313 1.00 49.03 165 ALA A CA 1
ATOM 1290 C C . ALA A 1 165 ? -24.076 -7.042 19.710 1.00 49.03 165 ALA A C 1
ATOM 1292 O O . ALA A 1 165 ? -23.490 -7.500 20.689 1.00 49.03 165 ALA A O 1
ATOM 1293 N N . ASN A 1 166 ? -25.160 -6.266 19.771 1.00 37.75 166 ASN A N 1
ATOM 1294 C CA . ASN A 1 166 ? -26.029 -6.166 20.942 1.00 37.75 166 ASN A CA 1
ATOM 1295 C C . ASN A 1 166 ? -26.615 -7.535 21.295 1.00 37.75 166 ASN A C 1
ATOM 1297 O O . ASN A 1 166 ? -27.051 -8.240 20.352 1.00 37.75 166 ASN A O 1
#

Radius of gyration: 19.71 Å; chains: 1; bounding box: 64×30×46 Å

Secondary structure (DSSP, 8-state):
-------------HHHHHHHHS--TTSPPPHHHHHHTHHHHHHHHHHHHHHHHHHHHTHHHHHHHHHHHHT--HHHHHHHHHHHHHHHHHHHHHHHHHHHHTSSHHHHHHHHHHHHHHHHHHHHHHHHHH-S-TT-HHHHHHHHHHHHHHHHHHHHHHHHHPPP--

pLDDT: mean 76.62, std 13.77, range [35.0, 90.12]